Protein AF-A0A1Y4IK76-F1 (afdb_monomer_lite)

Sequence (99 aa):
MKSSSEIRMDFKKSVRYAEKLDRLAKGLREETGYYETLSFWEGEAASVWSGKALALEKEIETGAEELEYAADSLRRAAERIYDAEMHAYNLARERRYYE

Structure (mmCIF, N/CA/C/O backbone):
data_AF-A0A1Y4IK76-F1
#
_entry.id   AF-A0A1Y4IK76-F1
#
loop_
_atom_site.group_PDB
_atom_site.id
_atom_site.type_symbol
_atom_site.label_atom_id
_atom_site.label_alt_id
_atom_site.label_comp_id
_atom_site.label_asym_id
_atom_site.label_entity_id
_atom_site.label_seq_id
_atom_site.pdbx_PDB_ins_code
_atom_site.Cartn_x
_atom_site.Cartn_y
_atom_site.Cartn_z
_atom_site.occupancy
_atom_site.B_iso_or_equiv
_atom_site.auth_seq_id
_atom_site.auth_comp_id
_atom_site.auth_asym_id
_atom_site.auth_atom_id
_atom_site.pdbx_PDB_model_num
ATOM 1 N N . MET A 1 1 ? -19.109 13.319 19.512 1.00 78.44 1 MET A N 1
ATOM 2 C CA . MET A 1 1 ? -18.445 11.996 19.511 1.00 78.44 1 MET A CA 1
ATOM 3 C C . MET A 1 1 ? -18.947 11.238 18.299 1.00 78.44 1 MET A C 1
ATOM 5 O O . MET A 1 1 ? -20.159 11.236 18.110 1.00 78.44 1 MET A O 1
ATOM 9 N N . LYS A 1 2 ? -18.060 10.663 17.480 1.00 89.06 2 LYS A N 1
ATOM 10 C CA . LYS A 1 2 ? -18.480 9.839 16.338 1.00 89.06 2 LYS A CA 1
ATOM 11 C C . LYS A 1 2 ? -19.317 8.652 16.824 1.00 89.06 2 LYS A C 1
ATOM 13 O O . LYS A 1 2 ? -19.084 8.122 17.914 1.00 89.06 2 LYS A O 1
ATOM 18 N N . SER A 1 3 ? -20.290 8.238 16.028 1.00 94.44 3 SER A N 1
ATOM 19 C CA . SER A 1 3 ? -20.984 6.969 16.223 1.00 94.44 3 SER A CA 1
ATOM 20 C C . SER A 1 3 ? -20.055 5.794 15.899 1.00 94.44 3 SER A C 1
ATOM 22 O O . SER A 1 3 ? -19.126 5.911 15.101 1.00 94.44 3 SER A O 1
ATOM 24 N N . SER A 1 4 ? -20.337 4.618 16.465 1.00 95.38 4 SER A N 1
ATOM 25 C CA . SER A 1 4 ? -19.603 3.390 16.127 1.00 95.38 4 SER A CA 1
ATOM 26 C C . SER A 1 4 ? -19.708 3.031 14.639 1.00 95.38 4 SER A C 1
ATOM 28 O O . SER A 1 4 ? -18.797 2.421 14.082 1.00 95.38 4 SER A O 1
ATOM 30 N N . SER A 1 5 ? -20.798 3.431 13.974 1.00 97.00 5 SER A N 1
ATOM 31 C CA . SER A 1 5 ? -20.965 3.264 12.529 1.00 97.00 5 SER A CA 1
ATOM 32 C C . SER A 1 5 ? -20.000 4.147 11.739 1.00 97.00 5 SER A C 1
ATOM 34 O O . SER A 1 5 ? -19.366 3.657 10.807 1.00 97.00 5 SER A O 1
ATOM 36 N N . GLU A 1 6 ? -19.854 5.420 12.117 1.00 97.69 6 GLU A N 1
ATOM 37 C CA . GLU A 1 6 ? -18.909 6.346 11.477 1.00 97.69 6 GLU A CA 1
ATOM 38 C C . GLU A 1 6 ? -17.461 5.878 11.656 1.00 97.69 6 GLU A C 1
ATOM 40 O O . GLU A 1 6 ? -16.731 5.805 10.674 1.00 97.69 6 GLU A O 1
ATOM 45 N N . ILE A 1 7 ? -17.079 5.448 12.864 1.00 97.56 7 ILE A N 1
ATOM 46 C CA . ILE A 1 7 ? -15.731 4.920 13.156 1.00 97.56 7 ILE A CA 1
ATOM 47 C C . ILE A 1 7 ? -15.408 3.711 12.257 1.00 97.56 7 ILE A C 1
ATOM 49 O O . ILE A 1 7 ? -14.363 3.644 11.608 1.00 97.56 7 ILE A O 1
ATOM 53 N N . ARG A 1 8 ? -16.345 2.758 12.141 1.00 97.94 8 ARG A N 1
ATOM 54 C CA . ARG A 1 8 ? -16.196 1.591 11.251 1.00 97.94 8 ARG A CA 1
ATOM 55 C C . ARG A 1 8 ? -16.157 1.980 9.776 1.00 97.94 8 ARG A C 1
ATOM 57 O O . ARG A 1 8 ? -15.467 1.328 8.991 1.00 97.94 8 ARG A O 1
ATOM 64 N N . MET A 1 9 ? -16.932 2.986 9.377 1.00 98.12 9 MET A N 1
ATOM 65 C CA . MET A 1 9 ? -16.962 3.472 8.000 1.00 98.12 9 MET A CA 1
ATOM 66 C C . MET A 1 9 ? -15.627 4.114 7.619 1.00 98.12 9 MET A C 1
ATOM 68 O O . MET A 1 9 ? -15.090 3.774 6.564 1.00 98.12 9 MET A O 1
ATOM 72 N N . ASP A 1 10 ? -15.081 4.976 8.478 1.00 97.88 10 ASP A N 1
ATOM 73 C CA . ASP A 1 10 ? -13.783 5.627 8.286 1.00 97.88 10 ASP A CA 1
ATOM 74 C C . ASP A 1 10 ? -12.666 4.584 8.168 1.00 97.88 10 ASP A C 1
ATOM 76 O O . ASP A 1 10 ? -11.905 4.602 7.198 1.00 97.88 10 ASP A O 1
ATOM 80 N N . PHE A 1 11 ? -12.637 3.596 9.070 1.00 98.12 11 PHE A N 1
ATOM 81 C CA . PHE A 1 11 ? -11.687 2.483 8.998 1.00 98.12 11 PHE A CA 1
ATOM 82 C C . PHE A 1 11 ? -11.775 1.729 7.662 1.00 98.12 11 PHE A C 1
ATOM 84 O O . PHE A 1 11 ? -10.782 1.589 6.945 1.00 98.12 11 PHE A O 1
ATOM 91 N N . LYS A 1 12 ? -12.985 1.313 7.259 1.00 98.25 12 LYS A N 1
ATOM 92 C CA . LYS A 1 12 ? -13.211 0.631 5.972 1.00 98.25 12 LYS A CA 1
ATOM 93 C C . LYS A 1 12 ? -12.823 1.489 4.770 1.00 98.25 12 LYS A C 1
ATOM 95 O O . LYS A 1 12 ? -12.470 0.949 3.722 1.00 98.25 12 LYS A O 1
ATOM 100 N N . LYS A 1 13 ? -12.953 2.812 4.867 1.00 98.19 13 LYS A N 1
ATOM 101 C CA . LYS A 1 13 ? -12.554 3.737 3.805 1.00 98.19 13 LYS A CA 1
ATOM 102 C C . LYS A 1 13 ? -11.030 3.754 3.663 1.00 98.19 13 LYS A C 1
ATOM 104 O O . LYS A 1 13 ? -10.545 3.623 2.543 1.00 98.19 13 LYS A O 1
ATOM 109 N N . SER A 1 14 ? -10.297 3.826 4.773 1.00 97.88 14 SER A N 1
ATOM 110 C CA . SER A 1 14 ? -8.829 3.760 4.788 1.00 97.88 14 SER A CA 1
ATOM 111 C C . SER A 1 14 ? -8.297 2.434 4.243 1.00 97.88 14 SER A C 1
ATOM 113 O O . SER A 1 14 ? -7.414 2.443 3.388 1.00 97.88 14 SER A O 1
ATOM 115 N N . VAL A 1 15 ? -8.896 1.303 4.634 1.00 98.25 15 VAL A N 1
ATOM 116 C CA . VAL A 1 15 ? -8.543 -0.019 4.080 1.00 98.25 15 VAL A CA 1
ATOM 117 C C . VAL A 1 15 ? -8.740 -0.053 2.561 1.00 98.25 15 VAL A C 1
ATOM 119 O O . VAL A 1 15 ? -7.846 -0.473 1.831 1.00 98.25 15 VAL A O 1
ATOM 122 N N . ARG A 1 16 ? -9.858 0.484 2.056 1.00 98.44 16 ARG A N 1
ATOM 123 C CA . ARG A 1 16 ? -10.111 0.562 0.608 1.00 98.44 16 ARG A CA 1
ATOM 124 C C . ARG A 1 16 ? -9.123 1.452 -0.144 1.00 98.44 16 ARG A C 1
ATOM 126 O O . ARG A 1 16 ? -8.901 1.224 -1.332 1.00 98.44 16 ARG A O 1
ATOM 133 N N . TYR A 1 17 ? -8.556 2.475 0.493 1.00 98.19 17 TYR A N 1
ATOM 134 C CA . TYR A 1 17 ? -7.482 3.265 -0.111 1.00 98.19 17 TYR A CA 1
ATOM 135 C C . TYR A 1 17 ? -6.165 2.485 -0.158 1.00 98.19 17 TYR A C 1
ATOM 137 O O . TYR A 1 17 ? -5.517 2.509 -1.199 1.00 98.19 17 TYR A O 1
ATOM 145 N N . ALA A 1 18 ? -5.821 1.732 0.889 1.00 98.38 18 ALA A N 1
ATOM 146 C CA . ALA A 1 18 ? -4.649 0.852 0.872 1.00 98.38 18 ALA A CA 1
ATOM 147 C C . ALA A 1 18 ? -4.753 -0.202 -0.246 1.00 98.38 18 ALA A C 1
ATOM 149 O O . ALA A 1 18 ? -3.833 -0.366 -1.034 1.00 98.38 18 ALA A O 1
ATOM 150 N N . GLU A 1 19 ? -5.922 -0.821 -0.420 1.00 98.50 19 GLU A N 1
ATOM 151 C CA . GLU A 1 19 ? -6.170 -1.752 -1.533 1.00 98.50 19 GLU A CA 1
ATOM 152 C C . GLU A 1 19 ? -6.046 -1.102 -2.922 1.00 98.50 19 GLU A C 1
ATOM 154 O O . GLU A 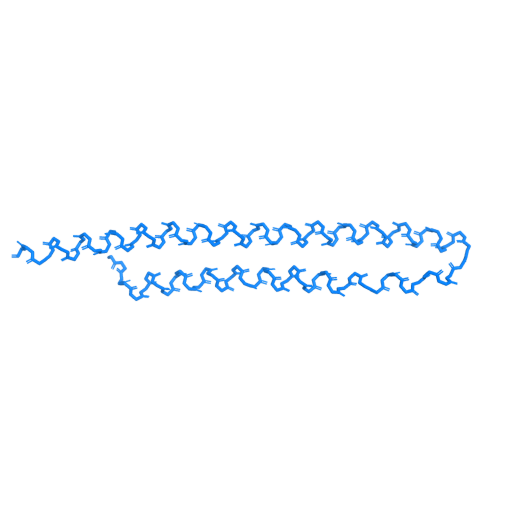1 19 ? -5.764 -1.783 -3.906 1.00 98.50 19 GLU A O 1
ATOM 159 N N . LYS A 1 20 ? -6.315 0.206 -3.050 1.00 98.38 20 LYS A N 1
ATOM 160 C CA . LYS A 1 20 ? -6.091 0.918 -4.317 1.00 98.38 20 LYS A CA 1
ATOM 161 C C . LYS A 1 20 ? -4.601 1.059 -4.606 1.00 98.38 20 LYS A C 1
ATOM 163 O O . LYS A 1 20 ? -4.233 0.901 -5.762 1.00 98.38 20 LYS A O 1
ATOM 168 N N . LEU A 1 21 ? -3.787 1.334 -3.588 1.00 98.38 21 LEU A N 1
ATOM 169 C CA . LEU A 1 21 ? -2.334 1.422 -3.729 1.00 98.38 21 LEU A CA 1
ATOM 170 C C . LEU A 1 21 ? -1.745 0.072 -4.153 1.00 98.38 21 LEU A C 1
ATOM 172 O O . LEU A 1 21 ? -1.030 0.033 -5.146 1.00 98.38 21 LEU A O 1
ATOM 176 N N . ASP A 1 22 ? -2.157 -1.034 -3.525 1.00 98.38 22 ASP A N 1
ATOM 177 C CA . ASP A 1 22 ? -1.718 -2.378 -3.939 1.00 98.38 22 ASP A CA 1
ATOM 178 C C . ASP A 1 22 ? -2.094 -2.693 -5.392 1.00 98.38 22 ASP A C 1
ATOM 180 O O . ASP A 1 22 ? -1.312 -3.270 -6.143 1.00 98.38 22 ASP A O 1
ATOM 184 N N . ARG A 1 23 ? -3.309 -2.318 -5.820 1.00 98.00 23 ARG A N 1
ATOM 185 C CA . ARG A 1 23 ? -3.728 -2.525 -7.214 1.00 98.00 23 ARG A CA 1
ATOM 186 C C . ARG A 1 23 ? -2.897 -1.701 -8.193 1.00 98.00 23 ARG A C 1
ATOM 188 O O . ARG A 1 23 ? -2.632 -2.186 -9.286 1.00 98.00 23 ARG A O 1
ATOM 195 N N . LEU A 1 24 ? -2.505 -0.483 -7.819 1.00 97.25 24 LEU A N 1
ATOM 196 C CA . LEU A 1 24 ? -1.618 0.345 -8.636 1.00 97.25 24 LEU A CA 1
ATOM 197 C C . LEU A 1 24 ? -0.209 -0.252 -8.702 1.00 97.25 24 LEU A C 1
ATOM 199 O O . LEU A 1 24 ? 0.340 -0.337 -9.793 1.00 97.25 24 LEU A O 1
ATOM 203 N N . ALA A 1 25 ? 0.331 -0.730 -7.577 1.00 97.06 25 ALA A N 1
ATOM 204 C CA . ALA A 1 25 ? 1.615 -1.427 -7.534 1.00 97.06 25 ALA A CA 1
ATOM 205 C C . ALA A 1 25 ? 1.611 -2.678 -8.427 1.00 97.06 25 ALA A C 1
ATOM 207 O O . ALA A 1 25 ? 2.508 -2.870 -9.243 1.00 97.06 25 ALA A O 1
ATOM 208 N N . LYS A 1 26 ? 0.546 -3.486 -8.350 1.00 95.75 26 LYS A N 1
ATOM 209 C CA . LYS A 1 26 ? 0.358 -4.649 -9.226 1.00 95.75 26 LYS A CA 1
ATOM 210 C C . LYS A 1 26 ? 0.289 -4.251 -10.699 1.00 95.75 26 LYS A C 1
ATOM 212 O O . LYS A 1 26 ? 0.954 -4.876 -11.514 1.00 95.75 26 LYS A O 1
ATOM 217 N N . GLY A 1 27 ? -0.484 -3.214 -11.026 1.00 94.12 27 GLY A N 1
ATOM 218 C CA . GLY A 1 27 ? -0.592 -2.709 -12.395 1.00 94.12 27 GLY A CA 1
ATOM 219 C C . GLY A 1 27 ? 0.752 -2.230 -12.944 1.00 94.12 27 GLY A C 1
ATOM 220 O O . GLY A 1 27 ? 1.096 -2.561 -14.067 1.00 94.12 27 GLY A O 1
ATOM 221 N N . LEU A 1 28 ? 1.556 -1.538 -12.131 1.00 91.44 28 LEU A N 1
ATOM 222 C CA . LEU A 1 28 ? 2.915 -1.137 -12.504 1.00 91.44 28 LEU A CA 1
ATOM 223 C C . LEU A 1 28 ? 3.800 -2.343 -12.847 1.00 91.44 28 LEU A C 1
ATOM 225 O O . LEU A 1 28 ? 4.445 -2.346 -13.892 1.00 91.44 28 LEU A O 1
ATOM 229 N N . ARG A 1 29 ? 3.789 -3.389 -12.014 1.00 90.88 29 ARG A N 1
ATOM 230 C CA . ARG A 1 29 ? 4.557 -4.623 -12.261 1.00 90.88 29 ARG A CA 1
ATOM 231 C C . ARG A 1 29 ? 4.074 -5.393 -13.497 1.00 90.88 29 ARG A C 1
ATOM 233 O O . ARG A 1 29 ? 4.848 -6.123 -14.097 1.00 90.88 29 ARG A O 1
ATOM 240 N N . GLU A 1 30 ? 2.807 -5.264 -13.885 1.00 89.25 30 GLU A N 1
ATOM 241 C CA . GLU A 1 30 ? 2.281 -5.910 -15.096 1.00 89.25 30 GLU A CA 1
ATOM 242 C C . GLU A 1 30 ? 2.786 -5.233 -16.387 1.00 89.25 30 GLU A C 1
ATOM 244 O O . GLU A 1 30 ? 2.922 -5.905 -17.409 1.00 89.25 30 GLU A O 1
ATOM 249 N N . GLU A 1 31 ? 3.143 -3.944 -16.341 1.00 81.44 31 GLU A N 1
ATOM 250 C CA . GLU A 1 31 ? 3.683 -3.192 -17.487 1.00 81.44 31 GLU A CA 1
ATOM 251 C C . GLU A 1 31 ? 5.162 -3.515 -17.797 1.00 81.44 31 GLU A C 1
ATOM 253 O O . GLU A 1 31 ? 5.630 -3.260 -18.909 1.00 81.44 31 GLU A O 1
ATOM 258 N N . THR A 1 32 ? 5.925 -4.093 -16.858 1.00 74.25 32 THR A N 1
ATOM 259 C CA . THR A 1 32 ? 7.359 -4.392 -17.065 1.00 74.25 32 THR A CA 1
ATOM 260 C C . THR A 1 32 ? 7.605 -5.583 -17.994 1.00 74.25 32 THR A C 1
ATOM 262 O O . THR A 1 32 ? 8.622 -5.617 -18.681 1.00 74.25 32 THR A O 1
ATOM 265 N N . GLY A 1 33 ? 6.654 -6.515 -18.122 1.00 64.06 33 GLY A N 1
ATOM 266 C CA . GLY A 1 33 ? 6.790 -7.702 -18.981 1.00 64.06 33 GLY A CA 1
ATOM 267 C C . GLY A 1 33 ? 6.915 -7.412 -20.487 1.00 64.06 33 GLY A C 1
ATOM 268 O O . GLY A 1 33 ? 7.204 -8.317 -21.265 1.00 64.06 33 GLY A O 1
ATOM 269 N N . TYR A 1 34 ? 6.711 -6.164 -20.921 1.00 62.19 34 TYR A N 1
ATOM 270 C CA . TYR A 1 34 ? 6.808 -5.756 -22.326 1.00 62.19 34 TYR A CA 1
ATOM 271 C C . TYR A 1 34 ? 8.256 -5.566 -22.817 1.00 62.19 34 TYR A C 1
ATOM 273 O O . TYR A 1 34 ? 8.528 -5.627 -24.022 1.00 62.19 34 TYR A O 1
ATOM 281 N N . TYR A 1 35 ? 9.210 -5.335 -21.913 1.00 63.47 35 TYR A N 1
ATOM 282 C CA . TYR A 1 35 ? 10.577 -4.973 -22.297 1.00 63.47 35 TYR A CA 1
ATOM 283 C C . TYR A 1 35 ? 11.492 -6.185 -22.536 1.00 63.47 35 TYR A C 1
ATOM 285 O O . TYR A 1 35 ? 12.360 -6.113 -23.411 1.00 63.47 35 TYR A O 1
ATOM 293 N N . GLU A 1 36 ? 11.240 -7.329 -21.884 1.00 60.31 36 GLU A N 1
ATOM 294 C CA . GLU A 1 36 ? 11.937 -8.603 -22.156 1.00 60.31 36 GLU A CA 1
ATOM 295 C C . GLU A 1 36 ? 11.795 -9.056 -23.625 1.00 60.31 36 GLU A C 1
ATOM 297 O O . GLU A 1 36 ? 12.699 -9.676 -24.200 1.00 60.31 36 GLU A O 1
ATOM 302 N N . THR A 1 37 ? 10.680 -8.701 -24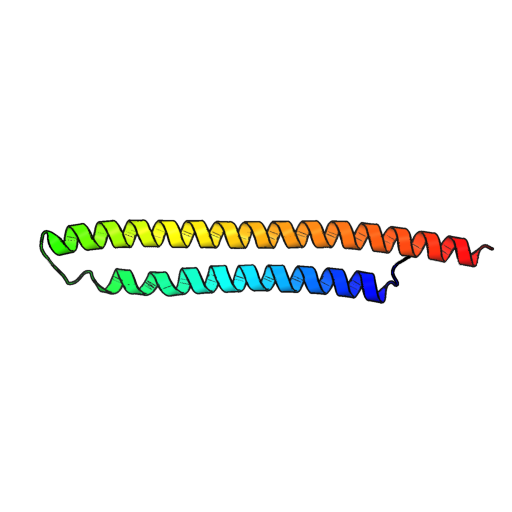.275 1.00 55.62 37 THR A N 1
ATOM 303 C CA . THR A 1 37 ? 10.359 -9.111 -25.649 1.00 55.62 37 THR A CA 1
ATOM 304 C C . THR A 1 37 ? 11.244 -8.499 -26.736 1.00 55.62 37 THR A C 1
ATOM 306 O O . THR A 1 37 ? 11.188 -8.969 -27.866 1.00 55.62 37 THR A O 1
ATOM 309 N N . LEU A 1 38 ? 12.080 -7.494 -26.443 1.00 60.22 38 LEU A N 1
ATOM 310 C CA . LEU A 1 38 ? 12.915 -6.808 -27.449 1.00 60.22 38 LEU A CA 1
ATOM 311 C C . LEU A 1 38 ? 14.340 -7.380 -27.583 1.00 60.22 38 LEU A C 1
ATOM 313 O O . LEU A 1 38 ? 15.171 -6.830 -28.305 1.00 60.22 38 LEU A O 1
ATOM 317 N N . SER A 1 39 ? 14.607 -8.523 -26.948 1.00 57.16 39 SER A N 1
ATOM 318 C CA . SER A 1 39 ? 15.898 -9.230 -26.939 1.00 57.16 39 SER A CA 1
ATOM 319 C C . SER A 1 39 ? 16.369 -9.781 -28.298 1.00 57.16 39 SER A C 1
ATOM 321 O O . SER A 1 39 ? 17.504 -10.234 -28.407 1.00 57.16 39 SER A O 1
ATOM 323 N N . PHE A 1 40 ? 15.540 -9.724 -29.345 1.00 64.69 40 PHE A N 1
ATOM 324 C CA . PHE A 1 40 ? 15.900 -10.161 -30.702 1.00 64.69 40 PHE A CA 1
ATOM 325 C C . PHE A 1 40 ? 16.605 -9.080 -31.541 1.00 64.69 40 PHE A C 1
ATOM 327 O O . PHE A 1 40 ? 17.027 -9.357 -32.665 1.00 64.69 40 PHE A O 1
ATOM 334 N N . TRP A 1 41 ? 16.686 -7.840 -31.048 1.00 67.62 41 TRP A N 1
ATOM 335 C CA . TRP A 1 41 ? 17.314 -6.738 -31.774 1.00 67.62 41 TRP A CA 1
ATOM 336 C C . TRP A 1 41 ? 18.814 -6.673 -31.447 1.00 67.62 41 TRP A C 1
ATOM 338 O O . TRP A 1 41 ? 19.193 -6.659 -30.280 1.00 67.62 41 TRP A O 1
ATOM 348 N N . GLU A 1 42 ? 19.676 -6.638 -32.468 1.00 75.75 42 GLU A N 1
ATOM 349 C CA . GLU A 1 42 ? 21.140 -6.599 -32.317 1.00 75.75 42 GLU A CA 1
ATOM 350 C C . GLU A 1 42 ? 21.731 -5.226 -32.695 1.00 75.75 42 GLU A C 1
ATOM 352 O O . GLU A 1 42 ? 21.128 -4.441 -33.431 1.00 75.75 42 GLU A O 1
ATOM 357 N N . GLY A 1 43 ? 22.947 -4.945 -32.214 1.00 80.56 43 GLY A N 1
ATOM 358 C CA . GLY A 1 43 ? 23.716 -3.735 -32.531 1.00 80.56 43 GLY A CA 1
ATOM 359 C C . GLY A 1 43 ? 23.749 -2.684 -31.415 1.00 80.56 43 GLY A C 1
ATOM 360 O O . GLY A 1 43 ? 23.155 -2.841 -30.350 1.00 80.56 43 GLY A O 1
ATOM 361 N N . GLU A 1 44 ? 24.466 -1.582 -31.653 1.00 79.00 44 GLU A N 1
ATOM 362 C CA . GLU A 1 44 ? 24.687 -0.514 -30.660 1.00 79.00 44 GLU A CA 1
ATOM 363 C C . GLU A 1 44 ? 23.372 0.115 -30.167 1.00 79.00 44 GLU A C 1
ATOM 365 O O . GLU A 1 44 ? 23.184 0.322 -28.968 1.00 79.00 44 GLU A O 1
ATOM 370 N N . ALA A 1 45 ? 22.417 0.335 -31.076 1.00 79.38 45 ALA A N 1
ATOM 371 C CA . ALA A 1 45 ? 21.092 0.853 -30.737 1.00 79.38 45 ALA A CA 1
ATOM 372 C C . ALA A 1 45 ? 20.318 -0.084 -29.794 1.00 79.38 45 ALA A C 1
ATOM 374 O O . ALA A 1 45 ? 19.660 0.391 -28.866 1.00 79.38 45 ALA A O 1
ATOM 375 N N . ALA A 1 46 ? 20.442 -1.401 -29.986 1.00 80.62 46 ALA A N 1
ATOM 376 C CA . ALA A 1 46 ? 19.819 -2.388 -29.115 1.00 80.62 46 ALA A CA 1
ATOM 377 C C . ALA A 1 46 ? 20.453 -2.387 -27.718 1.00 80.62 46 ALA A C 1
ATOM 379 O O . ALA A 1 46 ? 19.737 -2.388 -26.722 1.00 80.62 46 ALA A O 1
ATOM 380 N N . SER A 1 47 ? 21.783 -2.274 -27.620 1.00 80.56 47 SER A N 1
ATOM 381 C CA . SER A 1 47 ? 22.468 -2.159 -26.324 1.00 80.56 47 SER A CA 1
ATOM 382 C C . SER A 1 47 ? 22.026 -0.921 -25.536 1.00 80.56 47 SER A C 1
ATOM 384 O O . SER A 1 47 ? 21.828 -1.001 -24.322 1.00 80.56 47 SER A O 1
ATOM 386 N N . VAL A 1 48 ? 21.872 0.226 -26.208 1.00 84.69 48 VAL A N 1
ATOM 387 C CA . VAL A 1 48 ? 21.394 1.465 -25.572 1.00 84.69 48 VAL A CA 1
ATOM 388 C C . VAL A 1 48 ? 19.939 1.323 -25.128 1.00 84.69 48 VAL A C 1
ATOM 390 O O . VAL A 1 48 ? 19.585 1.772 -24.036 1.00 84.69 48 VAL A O 1
ATOM 393 N N . TRP A 1 49 ? 19.097 0.702 -25.956 1.00 83.38 49 TRP A N 1
ATOM 394 C CA . TRP A 1 49 ? 17.705 0.433 -25.615 1.00 83.38 49 TRP A CA 1
ATOM 395 C C . TRP A 1 49 ? 17.584 -0.474 -24.386 1.00 83.38 49 TRP A C 1
ATOM 397 O O . TRP A 1 49 ? 16.924 -0.086 -23.426 1.00 83.38 49 TRP A O 1
ATOM 407 N N . SER A 1 50 ? 18.275 -1.618 -24.364 1.00 81.94 50 SER A N 1
ATOM 408 C CA . SER A 1 50 ? 18.237 -2.566 -23.243 1.00 81.94 50 SER A CA 1
ATOM 409 C C . SER A 1 50 ? 18.684 -1.933 -21.927 1.00 81.94 50 SER A C 1
ATOM 411 O O . SER A 1 50 ? 18.068 -2.164 -20.891 1.00 81.94 50 SER A O 1
ATOM 413 N N . GLY A 1 51 ? 19.711 -1.075 -21.958 1.00 84.94 51 GLY A N 1
ATOM 414 C CA . GLY A 1 51 ? 20.142 -0.338 -20.768 1.00 84.94 51 GLY A CA 1
ATOM 415 C C . GLY A 1 51 ? 19.062 0.605 -20.223 1.00 84.94 51 GLY A C 1
ATOM 416 O O . GLY A 1 51 ? 18.858 0.674 -19.012 1.00 84.94 51 GLY A O 1
ATOM 417 N N . LYS A 1 52 ? 18.338 1.305 -21.106 1.00 87.56 52 LYS A N 1
ATOM 418 C CA . LYS A 1 52 ? 17.216 2.174 -20.712 1.00 87.56 52 LYS A CA 1
ATOM 419 C C . LYS A 1 52 ? 16.011 1.378 -20.223 1.00 87.56 52 LYS A C 1
ATOM 421 O O . LYS A 1 52 ? 15.390 1.786 -19.250 1.00 87.56 52 LYS A O 1
ATOM 426 N N . ALA A 1 53 ? 15.702 0.263 -20.880 1.00 85.31 53 ALA A N 1
ATOM 427 C CA . ALA A 1 53 ? 14.623 -0.632 -20.487 1.00 85.31 53 ALA A CA 1
ATOM 428 C C . ALA A 1 53 ? 14.849 -1.183 -19.072 1.00 85.31 53 ALA A C 1
ATOM 430 O O . ALA A 1 53 ? 13.987 -1.019 -18.218 1.00 85.31 53 ALA A O 1
ATOM 431 N N . LEU A 1 54 ? 16.047 -1.700 -18.786 1.00 86.25 54 LEU A N 1
ATOM 432 C CA . LEU A 1 54 ? 16.409 -2.195 -17.455 1.00 86.25 54 LEU A CA 1
ATOM 433 C C . LEU A 1 54 ? 16.346 -1.094 -16.381 1.00 86.25 54 LEU A C 1
ATOM 435 O O . LEU A 1 54 ? 15.915 -1.333 -15.253 1.00 86.25 54 LEU A O 1
ATOM 439 N N . ALA A 1 55 ? 16.787 0.125 -16.714 1.00 89.94 55 ALA A N 1
ATOM 440 C CA . ALA A 1 55 ? 16.687 1.259 -15.798 1.00 89.94 55 ALA A CA 1
ATOM 441 C C . ALA A 1 55 ? 15.222 1.598 -15.480 1.00 89.94 55 ALA A C 1
ATOM 443 O O . ALA A 1 55 ? 14.881 1.787 -14.315 1.00 89.94 55 ALA A O 1
ATOM 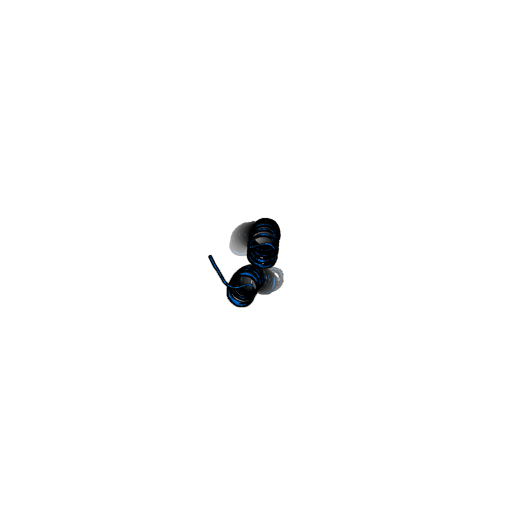444 N N . LEU A 1 56 ? 14.359 1.607 -16.499 1.00 89.75 56 LEU A N 1
ATOM 445 C CA . LEU A 1 56 ? 12.931 1.852 -16.339 1.00 89.75 56 LEU A CA 1
ATOM 446 C C . LEU A 1 56 ? 12.240 0.736 -15.543 1.00 89.75 56 LEU A C 1
ATOM 448 O O . LEU A 1 56 ? 11.461 1.036 -14.647 1.00 89.75 56 LEU A O 1
ATOM 452 N N . GLU A 1 57 ? 12.545 -0.536 -15.809 1.00 89.62 57 GLU A N 1
ATOM 453 C CA . GLU A 1 57 ? 12.031 -1.671 -15.028 1.00 89.62 57 GLU A CA 1
ATOM 454 C C . GLU A 1 57 ? 12.371 -1.526 -13.543 1.00 89.62 57 GLU A C 1
ATOM 456 O O . GLU A 1 57 ? 11.514 -1.724 -12.684 1.00 89.62 57 GLU A O 1
ATOM 461 N N . LYS A 1 58 ? 13.603 -1.110 -13.230 1.00 91.12 58 LYS A N 1
ATOM 462 C CA . LYS A 1 58 ? 14.027 -0.861 -11.851 1.00 91.12 58 LYS A CA 1
ATOM 463 C C . LYS A 1 58 ? 13.269 0.301 -11.204 1.00 91.12 58 LYS A C 1
ATOM 465 O O . LYS A 1 58 ? 12.924 0.218 -10.025 1.00 91.12 58 LYS A O 1
ATOM 470 N N . GLU A 1 59 ? 13.034 1.385 -11.938 1.00 93.56 59 GLU A N 1
ATOM 471 C CA . GLU A 1 59 ? 12.231 2.514 -11.451 1.00 93.56 59 GLU A CA 1
ATOM 472 C C . GLU A 1 59 ? 10.779 2.097 -11.195 1.00 93.56 59 GLU A C 1
ATOM 474 O O . GLU A 1 59 ? 10.216 2.449 -10.159 1.00 93.56 59 GLU A O 1
ATOM 479 N N . ILE A 1 60 ? 10.195 1.299 -12.094 1.00 93.31 60 ILE A N 1
ATOM 480 C CA . ILE A 1 60 ? 8.843 0.754 -11.942 1.00 93.31 60 ILE A CA 1
ATOM 481 C C . ILE A 1 60 ? 8.758 -0.145 -10.705 1.00 93.31 60 ILE A C 1
ATOM 483 O O . ILE A 1 60 ? 7.835 0.013 -9.907 1.00 93.31 60 ILE A O 1
ATOM 487 N N . GLU A 1 61 ? 9.726 -1.045 -10.518 1.00 93.56 61 GLU A N 1
ATOM 488 C CA . GLU A 1 61 ? 9.785 -1.929 -9.350 1.00 93.56 61 GLU A CA 1
ATOM 489 C C . GLU A 1 61 ? 9.900 -1.122 -8.051 1.00 93.56 61 GLU A C 1
ATOM 491 O O . GLU A 1 61 ? 9.118 -1.329 -7.127 1.00 93.56 61 GLU A O 1
ATOM 496 N N . THR A 1 62 ? 10.791 -0.126 -8.017 1.00 96.12 62 THR A N 1
ATOM 497 C CA . THR A 1 62 ? 10.952 0.760 -6.851 1.00 96.12 62 THR A CA 1
ATOM 498 C C . THR A 1 62 ? 9.642 1.493 -6.537 1.00 96.12 62 THR A C 1
ATOM 500 O O . THR A 1 62 ? 9.205 1.536 -5.389 1.00 96.12 62 THR A O 1
ATOM 503 N N . GLY A 1 63 ? 8.966 2.035 -7.555 1.00 96.88 63 GLY A N 1
ATOM 504 C CA . GLY A 1 63 ? 7.678 2.706 -7.376 1.00 96.88 63 GLY A CA 1
ATOM 505 C C . GLY A 1 63 ? 6.569 1.768 -6.884 1.00 96.88 63 GLY A C 1
ATOM 506 O O . GLY A 1 63 ? 5.740 2.166 -6.063 1.00 96.88 63 GLY A O 1
ATOM 507 N N . ALA A 1 64 ? 6.550 0.514 -7.346 1.00 97.31 64 ALA A N 1
ATOM 508 C CA . ALA A 1 64 ? 5.607 -0.493 -6.867 1.00 97.31 64 ALA A CA 1
ATOM 509 C C . ALA A 1 64 ? 5.846 -0.839 -5.386 1.00 97.31 64 ALA A C 1
ATOM 511 O O . ALA A 1 64 ? 4.889 -0.867 -4.608 1.00 97.31 64 ALA A O 1
ATOM 512 N N . GLU A 1 65 ? 7.104 -1.020 -4.975 1.00 97.88 65 GLU A N 1
ATOM 513 C CA . GLU A 1 65 ? 7.478 -1.252 -3.573 1.00 97.88 65 GLU A CA 1
ATOM 514 C C . GLU A 1 65 ? 7.070 -0.079 -2.663 1.00 97.88 65 GLU A C 1
ATOM 516 O O . GLU A 1 65 ? 6.524 -0.286 -1.576 1.00 97.88 65 GLU A O 1
ATOM 521 N N . GLU A 1 66 ? 7.268 1.167 -3.108 1.00 98.31 66 GLU A N 1
ATOM 522 C CA . GLU A 1 66 ? 6.858 2.359 -2.354 1.00 98.31 66 GLU A CA 1
ATOM 523 C C . GLU A 1 66 ? 5.336 2.430 -2.150 1.00 98.31 66 GLU A C 1
ATOM 525 O O . GLU A 1 66 ? 4.862 2.789 -1.064 1.00 98.31 66 GLU A O 1
ATOM 530 N N . LEU A 1 67 ? 4.551 2.058 -3.167 1.00 98.38 67 LEU A N 1
ATOM 531 C CA . LEU A 1 67 ? 3.090 1.990 -3.072 1.00 98.38 67 LEU A CA 1
ATOM 532 C C . LEU A 1 67 ? 2.629 0.910 -2.084 1.00 98.38 67 LEU A C 1
ATOM 534 O O . LEU A 1 67 ? 1.729 1.168 -1.280 1.00 98.38 67 LEU A O 1
ATOM 538 N N . GLU A 1 68 ? 3.251 -0.269 -2.111 1.00 98.38 68 GLU A N 1
ATOM 539 C CA . GLU A 1 68 ? 2.975 -1.365 -1.172 1.00 98.38 68 GLU A CA 1
ATOM 540 C C . GLU A 1 68 ? 3.330 -0.959 0.269 1.00 98.38 68 GLU A C 1
ATOM 542 O O . GLU A 1 68 ? 2.537 -1.156 1.198 1.00 98.38 68 GLU A O 1
ATOM 547 N N . TYR A 1 69 ? 4.471 -0.293 0.466 1.00 98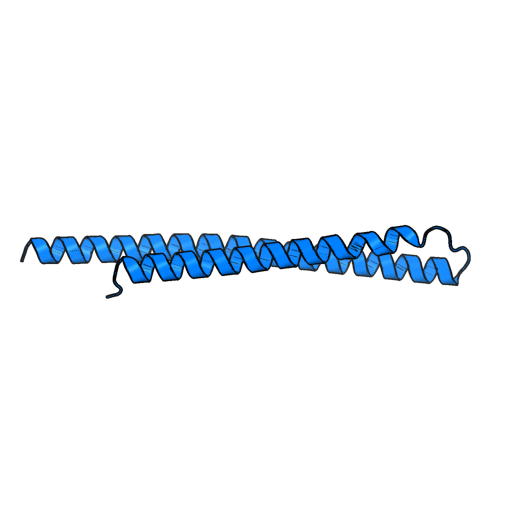.50 69 TYR A N 1
ATOM 548 C CA . TYR A 1 69 ? 4.871 0.248 1.766 1.00 98.50 69 TYR A CA 1
ATOM 549 C C . TYR A 1 69 ? 3.881 1.300 2.292 1.00 98.50 69 TYR A C 1
ATOM 551 O O . TYR A 1 69 ? 3.500 1.290 3.472 1.00 98.50 69 TYR A O 1
ATOM 559 N N . ALA A 1 70 ? 3.420 2.203 1.423 1.00 98.44 70 ALA A N 1
ATOM 560 C CA . ALA A 1 70 ? 2.407 3.192 1.771 1.00 98.44 70 ALA A CA 1
ATOM 561 C C . ALA A 1 70 ? 1.065 2.528 2.134 1.00 98.44 70 ALA A C 1
ATOM 563 O O . ALA A 1 70 ? 0.399 2.958 3.083 1.00 98.44 70 ALA A O 1
ATOM 564 N N . ALA A 1 71 ? 0.681 1.458 1.432 1.00 98.56 71 ALA A N 1
ATOM 565 C CA . ALA A 1 71 ? -0.523 0.688 1.721 1.00 98.56 71 ALA A CA 1
ATOM 566 C C . ALA A 1 71 ? -0.463 0.009 3.100 1.00 98.56 71 ALA A C 1
ATOM 568 O O . ALA A 1 71 ? -1.415 0.123 3.878 1.00 98.56 71 ALA A O 1
ATOM 569 N N . ASP A 1 72 ? 0.650 -0.651 3.437 1.00 98.56 72 ASP A N 1
ATOM 570 C CA . ASP A 1 72 ? 0.866 -1.261 4.759 1.00 98.56 72 ASP A CA 1
ATOM 571 C C . ASP A 1 72 ? 0.829 -0.208 5.876 1.00 98.56 72 ASP A C 1
ATOM 573 O O . ASP A 1 72 ? 0.105 -0.346 6.869 1.00 98.56 72 ASP A O 1
ATOM 577 N N . SER A 1 73 ? 1.526 0.910 5.669 1.00 98.50 73 SER A N 1
ATOM 578 C CA . SER A 1 73 ? 1.539 2.038 6.602 1.00 98.50 73 SER A CA 1
ATOM 579 C C . SER A 1 73 ? 0.131 2.581 6.864 1.00 98.50 73 SER A C 1
ATOM 581 O O . SER A 1 73 ? -0.245 2.829 8.017 1.00 98.50 73 SER A O 1
ATOM 583 N N . LEU A 1 74 ? -0.680 2.717 5.809 1.00 98.19 74 LEU A N 1
ATOM 584 C CA . LEU A 1 74 ? -2.060 3.179 5.907 1.00 98.19 74 LEU A CA 1
ATOM 585 C C . LEU A 1 74 ? -2.947 2.189 6.672 1.00 98.19 74 LEU A C 1
ATOM 587 O O . LEU A 1 74 ? -3.745 2.622 7.506 1.00 98.19 74 LEU A O 1
ATOM 591 N N . ARG A 1 75 ? -2.795 0.876 6.450 1.00 98.50 75 ARG A N 1
ATOM 592 C CA . ARG A 1 75 ? -3.531 -0.159 7.203 1.00 98.50 75 ARG A CA 1
ATOM 593 C C . ARG A 1 75 ? -3.229 -0.085 8.694 1.00 98.50 75 AR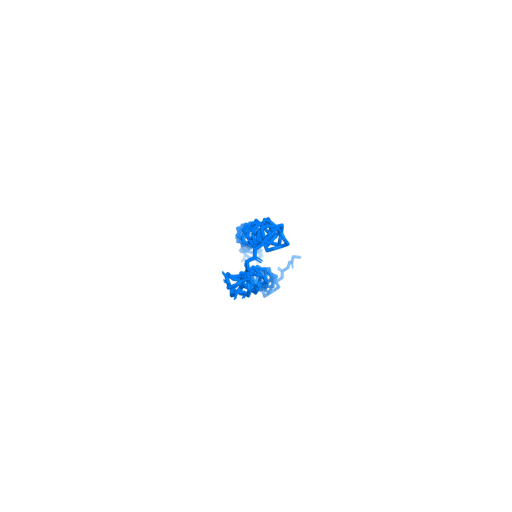G A C 1
ATOM 595 O O . ARG A 1 75 ? -4.156 0.013 9.494 1.00 98.50 75 ARG A O 1
ATOM 602 N N . ARG A 1 76 ? -1.946 -0.039 9.061 1.00 98.56 76 ARG A N 1
ATOM 603 C CA . ARG A 1 76 ? -1.507 0.046 10.466 1.00 98.56 76 ARG A CA 1
ATOM 604 C C . ARG A 1 76 ? -1.968 1.331 11.142 1.00 98.56 76 ARG A C 1
ATOM 606 O O . ARG A 1 76 ? -2.277 1.345 12.332 1.00 98.56 76 ARG A O 1
ATOM 613 N N . ALA A 1 77 ? -1.962 2.452 10.422 1.00 98.31 77 ALA A N 1
ATOM 614 C CA . ALA A 1 77 ? -2.494 3.707 10.942 1.00 98.31 77 ALA A CA 1
ATOM 615 C C . ALA A 1 77 ? -4.012 3.617 11.158 1.00 98.31 77 ALA A C 1
ATOM 617 O O . ALA A 1 77 ? -4.497 3.999 12.221 1.00 98.31 77 ALA A O 1
ATOM 618 N N . ALA A 1 78 ? -4.744 3.069 10.186 1.00 98.12 78 ALA A N 1
ATOM 619 C CA . ALA A 1 78 ? -6.189 2.901 10.271 1.00 98.12 78 ALA A CA 1
ATOM 620 C C . ALA A 1 78 ? -6.599 2.000 11.444 1.00 98.12 78 ALA A C 1
ATOM 622 O O . ALA A 1 78 ? -7.523 2.353 12.169 1.00 98.12 78 ALA A O 1
ATOM 623 N N . GLU A 1 79 ? -5.900 0.883 11.656 1.00 98.56 79 GLU A N 1
ATOM 624 C CA . GLU A 1 79 ? -6.158 -0.052 12.760 1.00 98.56 79 GLU A CA 1
ATOM 625 C C . GLU A 1 79 ? -5.965 0.625 14.120 1.00 98.56 79 GLU A C 1
ATOM 627 O O . GLU A 1 79 ? -6.884 0.657 14.935 1.00 98.56 79 GLU A O 1
ATOM 632 N N . ARG A 1 80 ? -4.827 1.304 14.317 1.00 98.56 80 ARG A N 1
ATOM 633 C CA . ARG A 1 80 ? -4.548 2.044 15.558 1.00 98.56 80 ARG A CA 1
ATOM 634 C C . ARG A 1 80 ? -5.593 3.121 15.856 1.00 98.56 80 ARG A C 1
ATOM 636 O O . ARG A 1 80 ? -5.994 3.284 17.006 1.00 98.56 80 ARG A O 1
ATOM 643 N N . ILE A 1 81 ? -6.021 3.868 14.837 1.00 98.06 81 ILE A N 1
ATOM 644 C CA . ILE A 1 81 ? -7.046 4.909 14.993 1.00 98.06 81 ILE A CA 1
ATOM 645 C C . ILE A 1 81 ? -8.398 4.276 15.328 1.00 98.06 81 ILE A C 1
ATOM 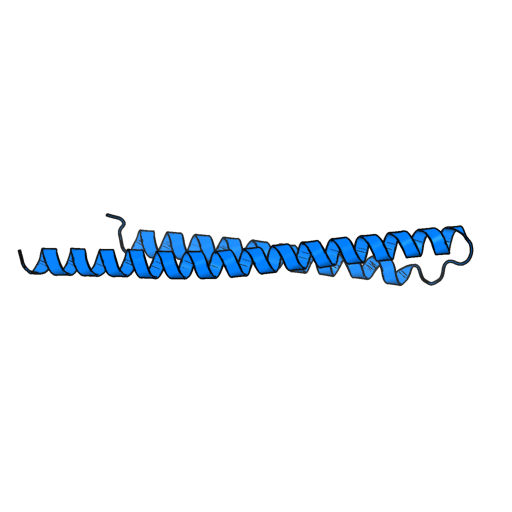647 O O . ILE A 1 81 ? -9.071 4.744 16.243 1.00 98.06 81 ILE A O 1
ATOM 651 N N . TYR A 1 82 ? -8.781 3.209 14.624 1.00 98.38 82 TYR A N 1
ATOM 652 C CA . TYR A 1 82 ? -10.033 2.498 14.865 1.00 98.38 82 TYR A CA 1
ATOM 653 C C . TYR A 1 82 ? -10.123 1.976 16.301 1.00 98.38 82 TYR A C 1
ATOM 655 O O . TYR A 1 82 ? -11.128 2.215 16.972 1.00 98.38 82 TYR A O 1
ATOM 663 N N . ASP A 1 83 ? -9.068 1.323 16.790 1.00 98.31 83 ASP A N 1
ATOM 664 C CA . ASP A 1 83 ? -9.024 0.778 18.146 1.00 98.31 83 ASP A CA 1
ATOM 665 C C . ASP A 1 83 ? -9.135 1.883 19.199 1.00 98.31 83 ASP A C 1
ATOM 667 O O . ASP A 1 83 ? -9.924 1.773 20.143 1.00 98.31 83 ASP A O 1
ATOM 671 N N . ALA A 1 84 ? -8.407 2.988 19.008 1.00 98.19 84 ALA A N 1
ATOM 672 C CA . ALA A 1 84 ? -8.466 4.143 19.897 1.00 98.19 84 ALA A CA 1
ATOM 673 C C . ALA A 1 84 ? -9.863 4.791 19.916 1.00 98.19 84 ALA A C 1
ATOM 675 O O . ALA A 1 84 ? -10.415 5.054 20.989 1.00 98.19 84 ALA A O 1
ATOM 676 N N . GLU A 1 85 ? -10.464 5.021 18.743 1.00 97.69 85 GLU A N 1
ATOM 677 C CA . GLU A 1 85 ? -11.801 5.611 18.625 1.00 97.69 85 GLU A CA 1
ATOM 678 C C . GLU A 1 85 ? -12.881 4.688 19.213 1.00 97.69 85 GLU A C 1
ATOM 680 O O . GLU A 1 85 ? -13.769 5.156 19.932 1.00 97.69 85 GLU A O 1
ATOM 685 N N . MET A 1 86 ? -12.801 3.376 18.968 1.00 97.56 86 MET A N 1
ATOM 686 C CA . MET A 1 86 ? -13.741 2.399 19.522 1.00 97.56 86 MET A CA 1
ATOM 687 C C . MET A 1 86 ? -13.614 2.261 21.038 1.00 97.56 86 MET A C 1
ATOM 689 O O . MET A 1 86 ? -14.633 2.164 21.726 1.00 97.56 86 MET A O 1
ATOM 693 N N . HIS A 1 87 ? -12.393 2.281 21.574 1.00 96.88 87 HIS A N 1
ATOM 694 C CA . HIS A 1 87 ? -12.173 2.265 23.016 1.00 96.88 87 HIS A CA 1
ATOM 695 C C . HIS A 1 87 ? -12.800 3.498 23.684 1.00 96.88 87 HIS A C 1
ATOM 697 O O . HIS A 1 87 ? -13.576 3.363 24.633 1.00 96.88 87 HIS A O 1
ATOM 703 N N . ALA A 1 88 ? -12.556 4.692 23.133 1.00 95.62 88 ALA A N 1
ATOM 704 C CA . ALA A 1 88 ? -13.156 5.932 23.621 1.00 95.62 88 ALA A CA 1
ATOM 705 C C . ALA A 1 88 ? -14.693 5.919 23.524 1.00 95.62 88 ALA A C 1
ATOM 707 O O . ALA A 1 88 ? -15.379 6.332 24.464 1.00 95.62 88 ALA A O 1
ATOM 708 N N . TYR A 1 89 ? -15.244 5.406 22.417 1.00 95.69 89 TYR A N 1
ATOM 709 C CA . TYR A 1 89 ? -16.688 5.240 22.236 1.00 95.69 89 TYR A CA 1
ATOM 710 C C . TYR A 1 89 ? -17.299 4.343 23.321 1.00 95.69 89 TYR A C 1
ATOM 712 O O . TYR A 1 89 ? -18.328 4.698 23.903 1.00 95.69 89 TYR A O 1
ATOM 720 N N . ASN A 1 90 ? -16.670 3.200 23.608 1.00 94.75 90 ASN A N 1
ATOM 721 C CA . ASN A 1 90 ? -17.155 2.248 24.607 1.00 94.75 90 ASN A CA 1
ATOM 722 C C . ASN A 1 90 ? -17.129 2.850 26.013 1.00 94.75 90 ASN A C 1
ATOM 724 O O . ASN A 1 90 ? -18.150 2.809 26.697 1.00 94.75 90 ASN A O 1
ATOM 728 N N . LEU A 1 91 ? -16.029 3.506 26.392 1.00 94.56 91 LEU A N 1
ATOM 729 C CA . LEU A 1 91 ? -15.900 4.166 27.691 1.00 94.56 91 LEU A CA 1
ATOM 730 C C . LEU A 1 91 ? -16.964 5.258 27.888 1.00 94.56 91 LEU A C 1
ATOM 732 O O . LEU A 1 91 ? -17.585 5.360 28.943 1.00 94.56 91 LEU A O 1
ATOM 736 N N . ALA A 1 92 ? -17.215 6.073 26.862 1.00 92.12 92 ALA A N 1
ATOM 737 C CA . ALA A 1 92 ? -18.240 7.113 26.916 1.00 92.12 92 ALA A CA 1
ATOM 738 C C . ALA A 1 92 ? -19.670 6.548 26.937 1.00 92.12 92 ALA A C 1
ATOM 740 O O . ALA A 1 92 ? -20.590 7.181 27.459 1.00 92.12 92 ALA A O 1
ATOM 741 N N . ARG A 1 93 ? -19.883 5.373 26.340 1.00 92.00 93 ARG A N 1
ATOM 742 C CA . ARG A 1 93 ? -21.161 4.666 26.409 1.00 92.00 93 ARG A CA 1
ATOM 743 C C . ARG A 1 93 ? -21.389 4.100 27.807 1.00 92.00 93 ARG A C 1
ATOM 745 O O . ARG A 1 93 ? -22.469 4.301 28.339 1.00 92.00 93 ARG A O 1
ATOM 752 N N . GLU A 1 94 ? -20.385 3.462 28.403 1.00 90.69 94 GLU A N 1
ATOM 753 C CA . GLU A 1 94 ? -20.449 2.940 29.773 1.00 90.69 94 GLU A CA 1
ATOM 754 C C . GLU A 1 94 ? -20.716 4.052 30.787 1.00 90.69 94 GLU A C 1
ATOM 756 O O . GLU A 1 94 ? -21.653 3.932 31.564 1.00 90.69 94 GLU A O 1
ATOM 761 N N . ARG A 1 95 ? -19.993 5.180 30.715 1.00 86.06 95 ARG A N 1
ATOM 762 C CA . ARG A 1 95 ? -20.235 6.341 31.597 1.00 86.06 95 ARG A CA 1
ATOM 763 C C . ARG A 1 95 ? -21.687 6.823 31.561 1.00 86.06 95 ARG A C 1
ATOM 765 O O . ARG A 1 95 ? -22.252 7.084 32.610 1.00 86.06 95 ARG A O 1
ATOM 772 N N . ARG A 1 96 ? -22.303 6.866 30.374 1.00 78.06 96 ARG A N 1
ATOM 773 C CA . ARG A 1 96 ? -23.716 7.250 30.212 1.00 78.06 96 ARG A CA 1
ATOM 774 C C . ARG A 1 96 ? -24.722 6.225 30.733 1.00 78.06 96 ARG A C 1
ATOM 776 O O . ARG A 1 96 ? -25.873 6.586 30.909 1.00 78.06 96 ARG A O 1
ATOM 783 N N . TYR A 1 97 ? -24.338 4.962 30.912 1.00 70.06 97 TYR A N 1
ATOM 784 C CA . TYR A 1 97 ? -25.217 3.947 31.504 1.00 70.06 97 TYR A CA 1
ATOM 785 C C . TYR A 1 97 ? -25.245 4.007 33.039 1.00 70.06 97 TYR A C 1
ATOM 787 O O . TYR A 1 97 ? -26.143 3.419 33.636 1.00 70.06 97 TYR A O 1
ATOM 795 N N . TYR A 1 98 ? -24.272 4.674 33.669 1.00 59.06 98 TYR A N 1
ATOM 796 C CA . TYR A 1 98 ? -24.147 4.790 35.127 1.00 59.06 98 TYR A CA 1
ATOM 797 C C . TYR A 1 98 ? -24.585 6.162 35.683 1.00 59.06 98 TYR A C 1
ATOM 799 O O . TYR A 1 98 ? -24.474 6.375 36.890 1.00 59.06 98 TYR A O 1
ATOM 807 N N . GLU A 1 99 ? -25.075 7.064 34.828 1.00 53.88 99 GLU A N 1
ATOM 808 C CA . GLU A 1 99 ? -25.723 8.344 35.176 1.00 53.88 99 GLU A CA 1
ATOM 809 C C . GLU A 1 99 ? -27.240 8.244 34.976 1.00 53.88 99 GLU A C 1
ATOM 811 O O . GLU A 1 99 ? -27.977 8.799 35.821 1.00 53.88 99 GLU A O 1
#

Foldseek 3Di:
DDDLVVLVVQLVVLLVVLVVLLVVLVVLLVVLVVLVVLVVDDDPVSVVSNVVSVVVNVVSNVSSVVSNVVSVVSNVVSVVSSVVVVVVVVVVVVVVVVD

Secondary structure (DSSP, 8-state):
---HHHHHHHHHHHHHHHHHHHHHHHHHHHHGGGTGGGTT--SHHHHHHHHHHHHHHHHHHHHHHHHHHHHHHHHHHHHHHHHHHHHHHHHHHHHHH--

pLDDT: mean 89.4, std 12.21, range [53.88, 98.56]

Radius of gyration: 23.23 Å; chains: 1; bounding box: 50×22×68 Å